Protein AF-A0A2P6PFJ2-F1 (afdb_monomer)

Nearest PDB structures (foldseek):
  8qw6-assembly1_E  TM=4.497E-01  e=1.211E+00  Homo sapiens
  8xk4-assembly1_A  TM=4.027E-01  e=6.312E+00  Kurthia massiliensis
  8xhv-assembly1_A  TM=3.878E-01  e=6.312E+00  Kurthia massiliensis
  8xjw-assembly1_A  TM=4.115E-01  e=7.167E+00  Kurthia massiliensis
  8xk3-assembly1_A  TM=3.914E-01  e=9.845E+00  Kurthia massiliensis

Secondary structure (DSSP, 8-state):
-----SSHHHHHHHHHHHHHHHHHHS----GGG-EE---TTS-HHHHHHHHHHHT-EE-S---EETTEES---S-HHHHHHHHHHHHHHHHHHHHTS---HHHHHHHHHHHHHHS--

Radius of gyration: 21.04 Å; Cα contacts (8 Å, |Δi|>4): 72; chains: 1; bounding box: 44×36×56 Å

Sequence (117 aa):
MLYARANLLACQEISNVLRVYGRASGQKVNFHKSSITFSKNVSTDQQNMLAAHLGVTVVESHEKYLGLPTYVGRNKTRTFQYIQERLDQKLQTWQGRLLIGAGKDILIRVVAQSLPT

Mean predicted aligned error: 9.72 Å

pLDDT: mean 84.02, std 11.24, range [45.16, 97.56]

Structure (mmCIF, N/CA/C/O backbone):
data_AF-A0A2P6PFJ2-F1
#
_entry.id   AF-A0A2P6PFJ2-F1
#
loop_
_atom_site.group_PDB
_atom_site.id
_atom_site.type_symbol
_atom_site.label_atom_id
_atom_site.label_alt_id
_atom_site.label_comp_id
_atom_site.label_asym_id
_atom_site.label_entity_id
_atom_site.label_seq_id
_atom_site.pdbx_PDB_ins_code
_atom_site.Cartn_x
_atom_site.Cartn_y
_atom_site.Cartn_z
_atom_site.occupancy
_atom_site.B_iso_or_equiv
_atom_site.auth_seq_id
_atom_site.auth_comp_id
_atom_site.auth_asym_id
_atom_site.auth_atom_id
_atom_site.pdbx_PDB_model_num
ATOM 1 N N . MET A 1 1 ? 6.440 -1.759 3.477 1.00 82.88 1 MET A N 1
ATOM 2 C CA . MET A 1 1 ? 5.920 -1.058 2.282 1.00 82.88 1 MET A CA 1
ATOM 3 C C . MET A 1 1 ? 7.080 -0.735 1.359 1.00 82.88 1 MET A C 1
ATOM 5 O O . MET A 1 1 ? 8.175 -0.526 1.864 1.00 82.88 1 MET A O 1
ATOM 9 N N . LEU A 1 2 ? 6.847 -0.712 0.046 1.00 89.81 2 LEU A N 1
ATOM 10 C CA . LEU A 1 2 ? 7.827 -0.281 -0.954 1.00 89.81 2 LEU A CA 1
ATOM 11 C C . LEU A 1 2 ? 7.363 1.046 -1.558 1.00 89.81 2 LEU A C 1
ATOM 13 O O . LEU A 1 2 ? 6.169 1.222 -1.790 1.00 89.81 2 LEU A O 1
ATOM 17 N N . TYR A 1 3 ? 8.301 1.954 -1.816 1.00 91.06 3 TYR A N 1
ATOM 18 C CA . TYR A 1 3 ? 8.033 3.252 -2.431 1.00 91.06 3 TYR A CA 1
ATOM 19 C C . TYR A 1 3 ? 8.920 3.417 -3.656 1.00 91.06 3 TYR A C 1
ATOM 21 O O . TYR A 1 3 ? 10.119 3.152 -3.597 1.00 91.06 3 TYR A O 1
ATOM 29 N N . ALA A 1 4 ? 8.333 3.865 -4.761 1.00 94.00 4 ALA A N 1
ATOM 30 C CA . ALA A 1 4 ? 9.062 4.141 -5.987 1.00 94.00 4 ALA A CA 1
ATOM 31 C C . ALA A 1 4 ? 8.342 5.207 -6.820 1.00 94.00 4 ALA A C 1
ATOM 33 O O . ALA A 1 4 ? 7.208 5.593 -6.527 1.00 94.00 4 ALA A O 1
ATOM 34 N N . ARG A 1 5 ? 9.008 5.698 -7.869 1.00 94.25 5 ARG A N 1
ATOM 35 C CA . ARG A 1 5 ? 8.380 6.601 -8.842 1.00 94.25 5 ARG A CA 1
ATOM 36 C C . ARG A 1 5 ? 7.277 5.860 -9.602 1.00 94.25 5 ARG A C 1
ATOM 38 O O . ARG A 1 5 ? 7.429 4.687 -9.921 1.00 94.25 5 ARG A O 1
ATOM 45 N N . ALA A 1 6 ? 6.194 6.560 -9.936 1.00 94.62 6 ALA A N 1
ATOM 46 C CA . ALA A 1 6 ? 5.070 6.001 -10.686 1.00 94.62 6 ALA A CA 1
ATOM 47 C C . ALA A 1 6 ? 5.399 5.873 -12.186 1.00 94.62 6 ALA A C 1
ATOM 49 O O . ALA A 1 6 ? 4.844 6.580 -13.023 1.00 94.62 6 ALA A O 1
ATOM 50 N N . ASN A 1 7 ? 6.343 5.002 -12.534 1.00 95.00 7 ASN A N 1
ATOM 51 C CA . ASN A 1 7 ? 6.696 4.695 -13.914 1.00 95.00 7 ASN A CA 1
ATOM 52 C C . ASN A 1 7 ? 6.943 3.193 -14.104 1.00 95.00 7 ASN A C 1
ATOM 54 O O . ASN A 1 7 ? 7.065 2.430 -13.143 1.00 95.00 7 ASN A O 1
ATOM 58 N N . LEU A 1 8 ? 6.991 2.773 -15.367 1.00 94.50 8 LEU A N 1
ATOM 59 C CA . LEU A 1 8 ? 7.106 1.362 -15.721 1.00 94.50 8 LEU A CA 1
ATOM 60 C C . LEU A 1 8 ? 8.437 0.755 -15.255 1.00 94.50 8 LEU A C 1
ATOM 62 O O . LEU A 1 8 ? 8.442 -0.335 -14.691 1.00 94.50 8 LEU A O 1
ATOM 66 N N . LEU A 1 9 ? 9.544 1.489 -15.418 1.00 96.19 9 LEU A N 1
ATOM 67 C CA . LEU A 1 9 ? 10.883 1.046 -15.010 1.00 96.19 9 LEU A CA 1
ATOM 68 C C . LEU A 1 9 ? 10.948 0.728 -13.510 1.00 96.19 9 LEU A C 1
ATOM 70 O O . LEU A 1 9 ? 11.475 -0.303 -13.108 1.00 96.19 9 LEU A O 1
ATOM 74 N N . ALA A 1 10 ? 10.357 1.579 -12.671 1.00 95.88 10 ALA A N 1
ATOM 75 C CA . ALA A 1 10 ? 10.291 1.341 -11.235 1.00 95.88 10 ALA A CA 1
ATOM 76 C C . ALA A 1 10 ? 9.463 0.095 -10.886 1.00 95.88 10 ALA A C 1
ATOM 78 O O . ALA A 1 10 ? 9.841 -0.662 -9.993 1.00 95.88 10 ALA A O 1
ATOM 79 N N . CYS A 1 11 ? 8.354 -0.147 -11.591 1.00 94.94 11 CYS A N 1
ATOM 80 C CA . CYS A 1 11 ? 7.534 -1.344 -11.383 1.00 94.94 11 CYS A CA 1
ATOM 81 C C . CYS A 1 11 ? 8.280 -2.630 -11.783 1.00 94.94 11 CYS A C 1
ATOM 83 O O . CYS A 1 11 ? 8.167 -3.654 -11.102 1.00 94.94 11 CYS A O 1
ATOM 85 N N . GLN A 1 12 ? 9.078 -2.568 -12.850 1.00 95.31 12 GLN A N 1
ATOM 86 C CA . GLN A 1 12 ? 9.947 -3.669 -13.266 1.00 95.31 12 GLN A CA 1
ATOM 87 C C . GLN A 1 12 ? 11.006 -3.972 -12.203 1.00 95.31 12 GLN A C 1
ATOM 89 O O . GLN A 1 12 ? 11.171 -5.135 -11.834 1.00 95.31 12 GLN A O 1
ATOM 94 N N . GLU A 1 13 ? 11.634 -2.946 -11.622 1.00 96.25 13 GLU A N 1
ATOM 95 C CA . GLU A 1 13 ? 12.617 -3.171 -10.557 1.00 96.25 13 GLU A CA 1
ATOM 96 C C . GLU A 1 13 ? 12.016 -3.697 -9.270 1.00 96.25 13 GLU A C 1
ATOM 98 O O . GLU A 1 13 ? 12.588 -4.603 -8.666 1.00 96.25 13 GLU A O 1
ATOM 103 N N . ILE A 1 14 ? 10.823 -3.243 -8.890 1.00 95.50 14 ILE A N 1
ATOM 104 C CA . ILE A 1 14 ? 10.094 -3.860 -7.779 1.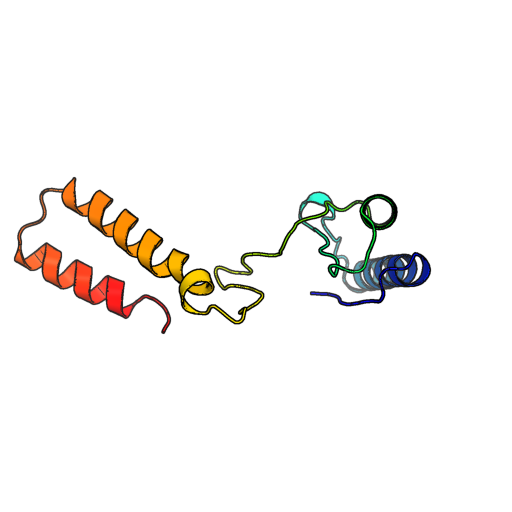00 95.50 14 ILE A CA 1
ATOM 105 C C . ILE A 1 14 ? 9.881 -5.354 -8.056 1.00 95.50 14 ILE A C 1
ATOM 107 O O . ILE A 1 14 ? 10.186 -6.191 -7.206 1.00 95.50 14 ILE A O 1
ATOM 111 N N . SER A 1 15 ? 9.422 -5.708 -9.257 1.00 94.06 15 SER A N 1
ATOM 112 C CA . SER A 1 15 ? 9.189 -7.105 -9.641 1.00 94.06 15 SER A CA 1
ATOM 113 C C . SER A 1 15 ? 10.478 -7.934 -9.615 1.00 94.06 15 SER A C 1
ATOM 115 O O . SER A 1 15 ? 10.486 -9.064 -9.119 1.00 94.06 15 SER A O 1
ATOM 117 N N . ASN A 1 16 ? 11.589 -7.365 -10.089 1.00 95.38 16 ASN A N 1
ATOM 118 C CA . ASN A 1 16 ? 12.901 -8.002 -10.055 1.00 95.38 16 ASN A CA 1
ATOM 119 C C . ASN A 1 16 ? 13.392 -8.235 -8.626 1.00 95.38 16 ASN A C 1
ATOM 121 O O . ASN A 1 16 ? 13.799 -9.354 -8.308 1.00 95.38 16 ASN A O 1
ATOM 125 N N . VAL A 1 17 ? 13.302 -7.231 -7.753 1.00 95.50 17 VAL A N 1
ATOM 126 C CA . VAL A 1 17 ? 13.699 -7.348 -6.343 1.00 95.50 17 VAL A CA 1
ATOM 127 C C . VAL A 1 17 ? 12.879 -8.424 -5.638 1.00 95.50 17 VAL A C 1
ATOM 129 O O . VAL A 1 17 ? 13.452 -9.291 -4.979 1.00 95.50 17 VAL A O 1
ATOM 132 N N . LEU A 1 18 ? 11.555 -8.436 -5.821 1.00 94.88 18 LEU A N 1
ATOM 133 C CA . LEU A 1 18 ? 10.685 -9.451 -5.219 1.00 94.88 18 LEU A CA 1
ATOM 134 C C . LEU A 1 18 ? 11.001 -10.860 -5.734 1.00 94.88 18 LEU A C 1
ATOM 136 O O . LEU A 1 18 ? 10.986 -11.820 -4.962 1.00 94.88 18 LEU A O 1
ATOM 140 N N . ARG A 1 19 ? 11.340 -10.997 -7.020 1.00 94.50 19 ARG A N 1
ATOM 141 C CA . ARG A 1 19 ? 11.763 -12.273 -7.610 1.00 94.50 19 ARG A CA 1
ATOM 142 C C . ARG A 1 19 ? 13.101 -12.751 -7.044 1.00 94.50 19 ARG A C 1
ATOM 144 O O . ARG A 1 19 ? 13.229 -13.932 -6.728 1.00 94.50 19 ARG A O 1
ATOM 151 N N . VAL A 1 20 ? 14.093 -11.868 -6.935 1.00 97.06 20 VAL A N 1
ATOM 152 C CA . VAL A 1 20 ? 15.412 -12.195 -6.364 1.00 97.06 20 VAL A CA 1
ATOM 153 C C . VAL A 1 20 ? 15.265 -12.591 -4.898 1.00 97.06 20 VAL A C 1
ATOM 155 O O . VAL A 1 20 ? 15.748 -13.651 -4.505 1.00 97.06 20 VAL A O 1
ATOM 158 N N . TYR A 1 21 ? 14.521 -11.802 -4.121 1.00 95.69 21 TYR A N 1
ATOM 159 C CA . TYR A 1 21 ? 14.200 -12.115 -2.733 1.00 95.69 21 TYR A CA 1
ATOM 160 C C . TYR A 1 21 ? 13.515 -13.476 -2.601 1.00 95.69 21 TYR A C 1
ATOM 162 O O . TYR A 1 21 ? 13.920 -14.287 -1.772 1.00 95.69 21 TYR A O 1
ATOM 170 N N . GLY A 1 22 ? 12.513 -13.761 -3.436 1.00 96.44 22 GLY A N 1
ATOM 171 C CA . GLY A 1 22 ? 11.797 -15.032 -3.386 1.00 96.44 22 GLY A CA 1
ATOM 172 C C . GLY A 1 22 ? 12.684 -16.237 -3.700 1.00 96.44 22 GLY A C 1
ATOM 173 O O . GLY A 1 22 ? 12.570 -17.270 -3.049 1.00 96.44 22 GLY A O 1
ATOM 174 N N . ARG A 1 23 ? 13.637 -16.094 -4.632 1.00 96.69 23 ARG A N 1
ATOM 175 C CA . ARG A 1 23 ? 14.638 -17.138 -4.913 1.00 96.69 23 ARG A CA 1
ATOM 176 C C . ARG A 1 23 ? 15.598 -17.359 -3.745 1.00 96.69 23 ARG A C 1
ATOM 178 O O . ARG A 1 23 ? 15.910 -18.502 -3.447 1.00 96.69 23 ARG A O 1
ATOM 185 N N . ALA A 1 24 ? 16.054 -16.286 -3.100 1.00 97.44 24 ALA A N 1
ATOM 186 C CA . ALA A 1 24 ? 17.000 -16.374 -1.988 1.00 97.44 24 ALA A CA 1
ATOM 187 C C . ALA A 1 24 ? 16.350 -16.892 -0.692 1.00 97.44 24 ALA A C 1
ATOM 189 O O . ALA A 1 24 ? 16.972 -17.636 0.055 1.00 97.44 24 ALA A O 1
ATOM 190 N N . SER A 1 25 ? 15.102 -16.500 -0.426 1.00 97.56 25 SER A N 1
ATOM 191 C CA . SER A 1 25 ? 14.378 -16.832 0.811 1.00 97.56 25 SER A CA 1
ATOM 192 C C . SER A 1 25 ? 13.490 -18.076 0.709 1.00 97.56 25 SER A C 1
ATOM 194 O O . SER A 1 25 ? 13.027 -18.573 1.732 1.00 97.56 25 SER A O 1
ATOM 196 N N . GLY A 1 26 ? 13.182 -18.545 -0.506 1.00 96.50 26 GLY A N 1
ATOM 197 C CA . GLY A 1 26 ? 12.159 -19.567 -0.753 1.00 96.50 26 GLY A CA 1
ATOM 198 C C . GLY A 1 26 ? 10.717 -19.064 -0.590 1.00 96.50 26 GLY A C 1
ATOM 199 O O . GLY A 1 26 ? 9.776 -19.853 -0.668 1.00 96.50 26 GLY A O 1
ATOM 200 N N . GLN A 1 27 ? 10.514 -17.764 -0.358 1.00 95.12 27 GLN A N 1
ATOM 201 C CA . GLN A 1 27 ? 9.192 -17.176 -0.151 1.00 95.12 27 GLN A CA 1
ATOM 202 C C . GLN A 1 27 ? 8.566 -16.684 -1.461 1.00 95.12 27 GLN A C 1
ATOM 204 O O . GLN A 1 27 ? 9.254 -16.319 -2.415 1.00 95.12 27 GLN A O 1
ATOM 209 N N . LYS A 1 28 ? 7.230 -16.615 -1.504 1.00 93.38 28 LYS A N 1
ATOM 210 C CA . LYS A 1 28 ? 6.483 -16.066 -2.643 1.00 93.38 28 LYS A CA 1
ATOM 211 C C . LYS A 1 28 ? 5.538 -14.965 -2.183 1.00 93.38 28 LYS A C 1
ATOM 213 O O . LYS A 1 28 ? 4.746 -15.154 -1.263 1.00 93.38 28 LYS A O 1
ATOM 218 N N . VAL A 1 29 ? 5.600 -13.825 -2.863 1.00 92.56 29 VAL A N 1
ATOM 219 C CA . VAL A 1 29 ? 4.681 -12.710 -2.628 1.00 92.56 29 VAL A CA 1
ATOM 220 C C . VAL A 1 29 ? 3.285 -13.090 -3.107 1.00 92.56 29 VAL A C 1
ATOM 222 O O . VAL A 1 29 ? 3.104 -13.592 -4.217 1.00 92.56 29 VAL A O 1
ATOM 225 N N . ASN A 1 30 ? 2.287 -12.827 -2.267 1.00 92.81 30 ASN A N 1
ATOM 226 C CA . ASN A 1 30 ? 0.890 -12.950 -2.647 1.00 92.81 30 ASN A CA 1
ATOM 227 C C . ASN A 1 30 ? 0.399 -11.618 -3.229 1.00 92.81 30 ASN A C 1
ATOM 229 O O . ASN A 1 30 ? 0.001 -10.713 -2.492 1.00 92.81 30 ASN A O 1
ATOM 233 N N . PHE A 1 31 ? 0.427 -11.510 -4.555 1.00 90.69 31 PHE A N 1
ATOM 234 C CA . PHE A 1 31 ? 0.003 -10.305 -5.269 1.00 90.69 31 PHE A CA 1
ATOM 235 C C . PHE A 1 31 ? -1.493 -10.002 -5.101 1.00 90.69 31 PHE A C 1
ATOM 237 O O . PHE A 1 31 ? -1.859 -8.841 -5.004 1.00 90.69 31 PHE A O 1
ATOM 244 N N . HIS A 1 32 ? -2.344 -11.017 -4.915 1.00 89.75 32 HIS A N 1
ATOM 245 C CA . HIS A 1 32 ? -3.773 -10.819 -4.637 1.00 89.75 32 HIS A CA 1
ATOM 246 C C . HIS A 1 32 ? -4.032 -10.167 -3.266 1.00 89.75 32 HIS A C 1
ATOM 248 O O . HIS A 1 32 ? -5.037 -9.491 -3.068 1.00 89.75 32 HIS A O 1
ATOM 254 N N . LYS A 1 33 ? -3.143 -10.374 -2.287 1.00 90.00 33 LYS A N 1
ATOM 255 C CA . LYS A 1 33 ? -3.193 -9.679 -0.986 1.00 90.00 33 LYS A CA 1
ATOM 256 C C . LYS A 1 33 ? -2.397 -8.372 -0.977 1.00 90.00 33 LYS A C 1
ATOM 258 O O . LYS A 1 33 ? -2.333 -7.708 0.054 1.00 90.00 33 LY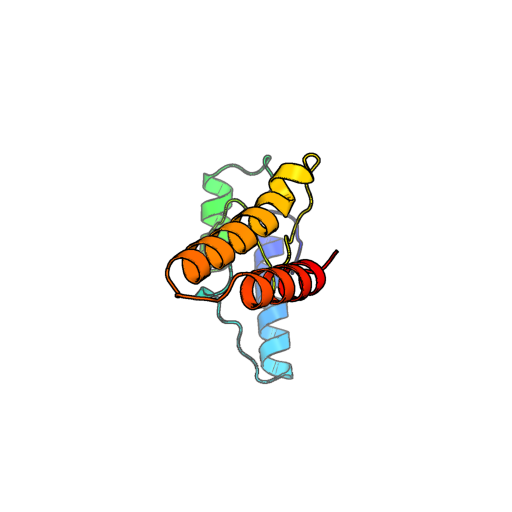S A O 1
ATOM 263 N N . SER A 1 34 ? -1.764 -8.035 -2.095 1.00 91.62 34 SER A N 1
ATOM 264 C CA . SER A 1 34 ? -0.968 -6.827 -2.253 1.00 91.62 34 SER A CA 1
ATOM 265 C C . SER A 1 34 ? -1.781 -5.782 -3.007 1.00 91.62 34 SER A C 1
ATOM 267 O O . SER A 1 34 ? -2.589 -6.102 -3.874 1.00 91.62 34 SER A O 1
ATOM 269 N N . SER A 1 35 ? -1.557 -4.519 -2.682 1.00 92.38 35 SER A N 1
ATOM 270 C CA . SER A 1 35 ? -2.227 -3.395 -3.326 1.00 92.38 35 SER A CA 1
ATOM 271 C C . SER A 1 35 ? -1.266 -2.228 -3.478 1.00 92.38 35 SER A C 1
ATOM 273 O O . SER A 1 35 ? -0.270 -2.128 -2.753 1.00 92.38 35 SER A O 1
ATOM 275 N N . ILE A 1 36 ? -1.571 -1.345 -4.421 1.00 92.88 36 ILE A N 1
ATOM 276 C CA . ILE A 1 36 ? -0.792 -0.149 -4.722 1.00 92.88 36 ILE A CA 1
ATOM 277 C C . ILE A 1 36 ? -1.642 1.102 -4.512 1.00 92.88 36 ILE A C 1
ATOM 279 O O . ILE A 1 36 ? -2.841 1.104 -4.776 1.00 92.88 36 ILE A O 1
ATOM 283 N N . THR A 1 37 ? -0.995 2.168 -4.054 1.00 92.19 37 THR A N 1
ATOM 284 C CA . THR A 1 37 ? -1.590 3.498 -3.908 1.00 92.19 37 THR A CA 1
ATOM 285 C C . THR A 1 37 ? -0.713 4.486 -4.665 1.00 92.19 37 THR A C 1
ATOM 287 O O . THR A 1 37 ? 0.515 4.371 -4.635 1.00 92.19 37 THR A O 1
ATOM 290 N N . PHE A 1 38 ? -1.325 5.467 -5.324 1.00 92.38 38 PHE A N 1
ATOM 291 C CA . PHE A 1 38 ? -0.616 6.490 -6.090 1.00 92.38 38 PHE A CA 1
ATOM 292 C C . PHE A 1 38 ? -0.780 7.877 -5.472 1.00 92.38 38 PHE A C 1
ATOM 294 O O . PHE A 1 38 ? -1.715 8.150 -4.720 1.00 92.38 38 PHE A O 1
ATOM 301 N N . SER A 1 39 ? 0.146 8.780 -5.796 1.00 89.75 39 SER A N 1
ATOM 302 C CA . SER A 1 39 ? -0.029 10.194 -5.479 1.00 89.75 39 SER A CA 1
ATOM 303 C C . SER A 1 39 ? -1.086 10.817 -6.396 1.00 89.75 39 SER A C 1
ATOM 305 O O . SER A 1 39 ? -1.351 10.331 -7.495 1.00 89.75 39 SER A O 1
ATOM 307 N N . LYS A 1 40 ? -1.648 11.951 -5.968 1.00 87.25 40 LYS A N 1
ATOM 308 C CA . LYS A 1 40 ? -2.700 12.677 -6.704 1.00 87.25 40 LYS A CA 1
ATOM 309 C C . LYS A 1 40 ? -2.295 13.131 -8.114 1.00 87.25 40 LYS A C 1
ATOM 311 O O . LYS A 1 40 ? -3.159 13.499 -8.896 1.00 87.25 40 LYS A O 1
ATOM 316 N N . ASN A 1 41 ? -1.000 13.118 -8.426 1.00 91.38 41 ASN A N 1
ATOM 317 C CA . ASN A 1 41 ? -0.456 13.626 -9.685 1.00 91.38 41 ASN A CA 1
ATOM 318 C C . ASN A 1 41 ? -0.361 12.553 -10.784 1.00 91.38 41 ASN A C 1
ATOM 320 O O . ASN A 1 41 ? 0.182 12.832 -11.849 1.00 91.38 41 ASN A O 1
ATOM 324 N N . VAL A 1 42 ? -0.827 11.328 -10.532 1.00 93.25 42 VAL A N 1
ATOM 325 C CA . VAL A 1 42 ? -0.804 10.230 -11.509 1.00 93.25 42 VAL A CA 1
ATOM 326 C C . VAL A 1 42 ? -2.200 10.068 -12.105 1.00 93.25 42 VAL A C 1
ATOM 328 O O . VAL A 1 42 ? -3.160 9.897 -11.354 1.00 93.25 42 VAL A O 1
ATOM 331 N N . SER A 1 43 ? -2.328 10.104 -13.435 1.00 94.81 43 SER A N 1
ATOM 332 C CA . SER A 1 43 ? -3.624 9.922 -14.107 1.00 94.81 43 SER A CA 1
ATOM 333 C C . SER A 1 43 ? -4.177 8.513 -13.888 1.00 94.81 43 SER A C 1
ATOM 335 O O . SER A 1 43 ? -3.414 7.553 -13.793 1.00 94.81 43 SER A O 1
ATOM 337 N N . THR A 1 44 ? -5.502 8.368 -13.837 1.00 93.88 44 THR A N 1
ATOM 338 C CA . THR A 1 44 ? -6.164 7.074 -13.599 1.00 93.88 44 THR A CA 1
ATOM 339 C C . THR A 1 44 ? -5.746 6.006 -14.614 1.00 93.88 44 THR A C 1
ATOM 341 O O . THR A 1 44 ? -5.491 4.866 -14.232 1.00 93.88 44 THR A O 1
ATOM 344 N N . ASP A 1 45 ? -5.570 6.378 -15.883 1.00 94.75 45 ASP A N 1
ATOM 345 C CA . ASP A 1 45 ? -5.098 5.457 -16.924 1.00 94.75 45 ASP A CA 1
ATOM 346 C C . ASP A 1 45 ? -3.687 4.939 -16.630 1.00 94.75 45 ASP A C 1
ATOM 348 O O . ASP A 1 45 ? -3.417 3.739 -16.722 1.00 94.75 45 ASP A O 1
ATOM 352 N N . GLN A 1 46 ? -2.790 5.830 -16.197 1.00 94.88 46 GLN A N 1
ATOM 353 C CA . GLN A 1 46 ? -1.434 5.457 -15.814 1.00 94.88 46 GLN A CA 1
ATOM 354 C C . GLN A 1 46 ? -1.428 4.587 -14.553 1.00 94.88 46 GLN A C 1
ATOM 356 O O . GLN A 1 46 ? -0.661 3.629 -14.483 1.00 94.88 46 GLN A O 1
ATOM 361 N N . GLN A 1 47 ? -2.294 4.872 -13.578 1.00 95.19 47 GLN A N 1
ATOM 362 C CA . GLN A 1 47 ? -2.442 4.041 -12.380 1.00 95.19 47 GLN A CA 1
ATOM 363 C C . GLN A 1 47 ? -2.873 2.618 -12.743 1.00 95.19 47 GLN A C 1
ATOM 365 O O . GLN A 1 47 ? -2.224 1.659 -12.326 1.00 95.19 47 GLN A O 1
ATOM 370 N N . ASN A 1 48 ? -3.916 2.484 -13.566 1.00 95.06 48 ASN A N 1
ATOM 371 C CA . ASN A 1 48 ? -4.442 1.193 -14.006 1.00 95.06 48 ASN A CA 1
ATOM 372 C C . ASN A 1 48 ? -3.401 0.401 -14.799 1.00 95.06 48 ASN A C 1
ATOM 374 O O . ASN A 1 48 ? -3.211 -0.787 -14.549 1.00 95.06 48 ASN A O 1
ATOM 378 N N . MET A 1 49 ? -2.673 1.063 -15.702 1.00 96.06 49 MET A N 1
ATOM 379 C CA . MET A 1 49 ? -1.588 0.445 -16.464 1.00 96.06 49 MET A CA 1
ATOM 380 C C . MET A 1 49 ? -0.480 -0.097 -15.547 1.00 96.06 49 MET A C 1
ATOM 382 O O . MET A 1 49 ? -0.055 -1.243 -15.696 1.00 96.06 49 MET A O 1
ATOM 386 N N . LEU A 1 50 ? -0.004 0.708 -14.591 1.00 96.00 50 LEU A N 1
ATOM 387 C C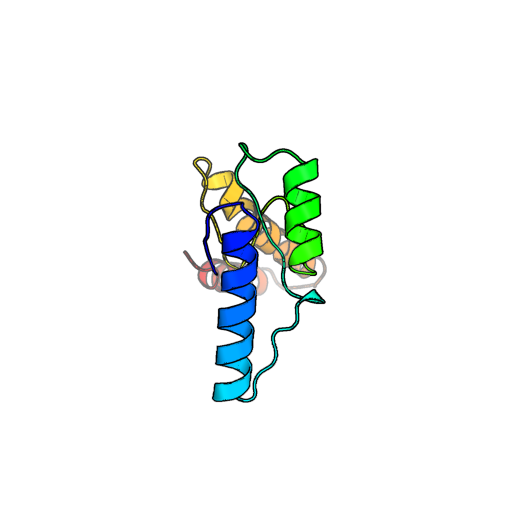A . LEU A 1 50 ? 1.070 0.302 -13.677 1.00 96.00 50 LEU A CA 1
ATOM 388 C C . LEU A 1 50 ? 0.615 -0.796 -12.704 1.00 96.00 50 LEU A C 1
ATOM 390 O O . LEU A 1 50 ? 1.373 -1.721 -12.416 1.00 96.00 50 LEU A O 1
ATOM 394 N N . ALA A 1 51 ? -0.627 -0.726 -12.226 1.00 94.88 51 ALA A N 1
ATOM 395 C CA . ALA A 1 51 ? -1.212 -1.737 -11.352 1.00 94.88 51 ALA A CA 1
ATOM 396 C C . ALA A 1 51 ? -1.404 -3.079 -12.073 1.00 94.88 51 ALA A C 1
ATOM 398 O O . ALA A 1 51 ? -1.029 -4.120 -11.533 1.00 94.88 51 ALA A O 1
ATOM 399 N N . ALA A 1 52 ? -1.891 -3.048 -13.319 1.00 94.00 52 ALA A N 1
ATOM 400 C CA . ALA A 1 52 ? -1.994 -4.228 -14.172 1.00 94.00 52 ALA A CA 1
ATOM 401 C C . ALA A 1 52 ? -0.617 -4.856 -14.433 1.00 94.00 52 ALA A C 1
ATOM 403 O O . ALA A 1 52 ? -0.483 -6.076 -14.375 1.00 94.00 52 ALA A O 1
ATOM 404 N N . HIS A 1 53 ? 0.419 -4.035 -14.641 1.00 92.94 53 HIS A N 1
ATOM 405 C CA . HIS A 1 53 ? 1.786 -4.522 -14.824 1.00 92.94 53 HIS A CA 1
ATOM 406 C C . HIS A 1 53 ? 2.324 -5.270 -13.593 1.00 92.94 53 HIS A C 1
ATOM 408 O O . HIS A 1 53 ? 2.998 -6.287 -13.734 1.00 92.94 53 HIS A O 1
ATOM 414 N N . LEU A 1 54 ? 2.013 -4.788 -12.387 1.00 92.19 54 LEU A N 1
ATOM 415 C CA . LEU A 1 54 ? 2.396 -5.436 -11.128 1.00 92.19 54 LEU A CA 1
ATOM 416 C C . LEU A 1 54 ? 1.456 -6.583 -10.713 1.00 92.19 54 LEU A C 1
ATOM 418 O O . LEU A 1 54 ? 1.792 -7.338 -9.802 1.00 92.19 54 LEU A O 1
ATOM 422 N N . GLY A 1 55 ? 0.286 -6.712 -11.346 1.00 92.88 55 GLY A N 1
ATOM 423 C CA . GLY A 1 55 ? -0.734 -7.700 -10.987 1.00 92.88 55 GLY A CA 1
ATOM 424 C C . GLY A 1 55 ? -1.386 -7.441 -9.623 1.00 92.88 55 GLY A C 1
ATOM 425 O O . GLY A 1 55 ? -1.707 -8.392 -8.911 1.00 92.88 55 GLY A O 1
ATOM 426 N N . VAL A 1 56 ? -1.544 -6.171 -9.237 1.00 94.06 56 VAL A N 1
ATOM 427 C CA . VAL A 1 56 ? -2.100 -5.749 -7.937 1.00 94.06 56 VAL A CA 1
ATOM 428 C C . VAL A 1 56 ? -3.288 -4.808 -8.120 1.00 94.06 56 VAL A C 1
ATOM 430 O O . VAL A 1 56 ? -3.456 -4.198 -9.174 1.00 94.06 56 VAL A O 1
ATOM 433 N N . THR A 1 57 ? -4.110 -4.658 -7.083 1.00 93.00 57 THR A N 1
ATOM 434 C CA . THR A 1 57 ? -5.249 -3.733 -7.100 1.00 93.00 57 THR A CA 1
ATOM 435 C C . THR A 1 57 ? -4.838 -2.324 -6.682 1.00 93.00 57 THR A C 1
ATOM 437 O O . THR A 1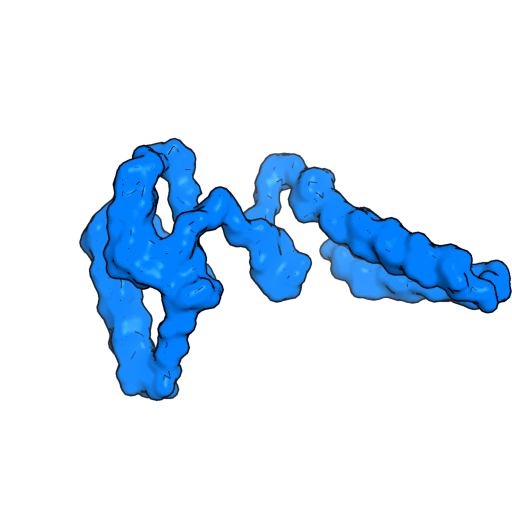 57 ? -3.991 -2.142 -5.801 1.00 93.00 57 THR A O 1
ATOM 440 N N . VAL A 1 58 ? -5.451 -1.316 -7.306 1.00 93.00 58 VAL A N 1
ATOM 441 C CA . VAL A 1 58 ? -5.327 0.079 -6.871 1.00 93.00 58 VAL A CA 1
ATOM 442 C C . VAL A 1 58 ? -6.271 0.310 -5.700 1.00 93.00 58 VAL A C 1
ATOM 444 O O . VAL A 1 58 ? -7.451 -0.028 -5.776 1.00 93.00 58 VAL A O 1
ATOM 447 N N . VAL A 1 59 ? -5.756 0.891 -4.622 1.00 90.31 59 VAL A N 1
ATOM 448 C CA . VAL A 1 59 ? -6.553 1.341 -3.479 1.00 90.31 59 VAL A CA 1
ATOM 449 C C . VAL A 1 59 ? -6.345 2.836 -3.270 1.00 90.31 59 VAL A C 1
ATOM 451 O O . VAL A 1 59 ? -5.276 3.370 -3.560 1.00 90.31 59 VAL A O 1
ATOM 454 N N . GLU A 1 60 ? -7.375 3.524 -2.776 1.00 82.44 60 GLU A N 1
ATOM 455 C CA . GLU A 1 60 ? -7.308 4.969 -2.517 1.00 82.44 60 GLU A CA 1
ATOM 456 C C . GLU A 1 60 ? -6.297 5.289 -1.409 1.00 82.44 60 GLU A C 1
ATOM 458 O O . GLU A 1 60 ? -5.548 6.264 -1.479 1.00 82.44 60 GLU A O 1
ATOM 463 N N . SER A 1 61 ? -6.250 4.437 -0.386 1.00 76.50 61 SER A N 1
ATOM 464 C CA . SER A 1 61 ? -5.216 4.473 0.635 1.00 76.50 61 SER A CA 1
ATOM 465 C C . SER A 1 61 ? -5.082 3.123 1.329 1.00 76.50 61 SER A C 1
ATOM 467 O O . SER A 1 61 ? -6.039 2.356 1.449 1.00 76.50 61 SER A O 1
ATOM 469 N N . HIS A 1 62 ? -3.886 2.832 1.836 1.00 74.81 62 HIS A N 1
ATOM 470 C CA . HIS A 1 62 ? -3.689 1.729 2.770 1.00 74.81 62 HIS A CA 1
ATOM 471 C C . HIS A 1 62 ? -4.213 2.153 4.141 1.00 74.81 62 HIS A C 1
ATOM 473 O O . HIS A 1 62 ? -3.439 2.548 4.998 1.00 74.81 62 HIS A O 1
ATOM 479 N N . GLU A 1 63 ? -5.521 2.123 4.373 1.00 66.75 63 GLU A N 1
ATOM 480 C CA . GLU A 1 63 ? -6.086 2.738 5.583 1.00 66.75 63 GLU A CA 1
ATOM 481 C C . GLU A 1 63 ? -5.466 2.216 6.885 1.00 66.75 63 GLU A C 1
ATOM 483 O O . GLU A 1 63 ? -5.212 3.009 7.789 1.00 66.75 63 GLU A O 1
ATOM 488 N N . LYS A 1 64 ? -5.179 0.906 6.989 1.00 73.12 64 LYS A N 1
ATOM 489 C CA . LYS A 1 64 ? -4.594 0.293 8.192 1.00 73.12 64 LYS A CA 1
ATOM 490 C C . LYS A 1 64 ? -3.591 -0.812 7.869 1.00 73.12 64 LYS A C 1
ATOM 492 O O . LYS A 1 64 ? -3.831 -1.654 7.010 1.00 73.12 64 LYS A O 1
ATOM 497 N N . TYR A 1 65 ? -2.507 -0.865 8.634 1.00 77.88 65 TYR A N 1
ATOM 498 C CA . TYR A 1 65 ? -1.566 -1.979 8.675 1.00 77.88 65 TYR A CA 1
ATOM 499 C C . TYR A 1 65 ? -1.439 -2.466 10.115 1.00 77.88 65 TYR A C 1
ATOM 501 O O . TYR A 1 65 ? -1.177 -1.677 11.020 1.00 77.88 65 TYR A O 1
ATOM 509 N N . LEU A 1 66 ? -1.689 -3.761 10.335 1.00 79.50 66 LEU A N 1
ATOM 510 C CA . LEU A 1 66 ? -1.708 -4.383 11.670 1.00 79.50 66 LEU A CA 1
ATOM 511 C C . LEU A 1 66 ? -2.608 -3.643 12.682 1.00 79.50 66 LEU A C 1
ATOM 513 O O . LEU A 1 66 ? -2.324 -3.587 13.873 1.00 79.50 66 LEU A O 1
ATOM 517 N N . GLY A 1 67 ? -3.713 -3.069 12.200 1.00 74.69 67 GLY A N 1
ATOM 518 C CA . GLY A 1 67 ? -4.679 -2.341 13.026 1.00 74.69 67 GLY A CA 1
ATOM 519 C C . GLY A 1 67 ? -4.354 -0.867 13.269 1.00 74.69 67 GLY A C 1
ATOM 520 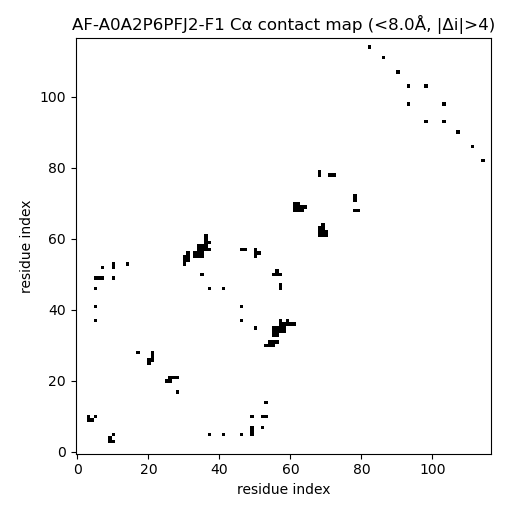O O . GLY A 1 67 ? -5.198 -0.182 13.839 1.00 74.69 67 GLY A O 1
ATOM 521 N N . LEU A 1 68 ? -3.208 -0.372 12.796 1.00 75.88 68 LEU A N 1
ATOM 522 C CA . LEU A 1 68 ? -2.791 1.024 12.925 1.00 75.88 68 LEU A CA 1
ATOM 523 C C . LEU A 1 68 ? -2.912 1.764 11.591 1.00 75.88 68 LEU A C 1
ATOM 525 O O . LEU A 1 68 ? -2.659 1.160 10.547 1.00 75.88 68 LEU A O 1
ATOM 529 N N . PRO A 1 69 ? -3.274 3.056 11.593 1.00 78.44 69 PRO A N 1
ATOM 530 C CA . PRO A 1 69 ? -3.321 3.841 10.369 1.00 78.44 69 PRO A CA 1
ATOM 531 C C . PRO A 1 69 ? -1.930 3.931 9.732 1.00 78.44 69 PRO A C 1
ATOM 533 O O . PRO A 1 69 ? -0.956 4.248 10.412 1.00 78.44 69 PRO A O 1
ATOM 536 N N . THR A 1 70 ? -1.819 3.652 8.430 1.00 75.56 70 THR A N 1
ATOM 537 C CA . THR A 1 70 ? -0.507 3.697 7.744 1.00 75.56 70 THR A CA 1
ATOM 538 C C . THR A 1 70 ? -0.053 5.115 7.421 1.00 75.56 70 THR A C 1
ATOM 540 O O . THR A 1 70 ? 1.134 5.360 7.211 1.00 75.56 70 THR A O 1
ATOM 543 N N . TYR A 1 71 ? -1.000 6.051 7.397 1.00 72.94 71 TYR A N 1
ATOM 544 C CA . TYR A 1 71 ? -0.770 7.463 7.169 1.00 72.94 71 TYR A CA 1
ATOM 545 C C . TYR A 1 71 ? -1.608 8.276 8.151 1.00 72.94 71 TYR A C 1
ATOM 547 O O . TYR A 1 71 ? -2.822 8.094 8.250 1.00 72.94 71 TYR A O 1
ATOM 555 N N . VAL A 1 72 ? -0.959 9.198 8.863 1.00 74.06 72 VAL A N 1
ATOM 556 C CA . VAL A 1 72 ? -1.633 10.167 9.729 1.00 74.06 72 VAL A CA 1
ATOM 557 C C . VAL A 1 72 ? -1.705 11.488 8.978 1.00 74.06 72 VAL A C 1
ATOM 559 O O . VAL A 1 72 ? -0.705 12.188 8.817 1.00 74.06 72 VAL A O 1
ATOM 562 N N . GLY A 1 73 ? -2.895 11.810 8.473 1.00 73.31 73 GLY A N 1
ATOM 563 C CA . GLY A 1 73 ? -3.138 13.068 7.774 1.00 73.31 73 GLY A CA 1
ATOM 564 C C . GLY A 1 73 ? -3.176 14.271 8.718 1.00 73.31 73 GLY A C 1
ATOM 565 O O . GLY A 1 73 ? -3.072 14.149 9.938 1.00 73.31 73 GLY A O 1
ATOM 566 N N . ARG A 1 74 ? -3.404 15.467 8.156 1.00 75.12 74 ARG A N 1
ATOM 567 C CA . ARG A 1 74 ? -3.562 16.706 8.948 1.00 75.12 74 ARG A CA 1
ATOM 568 C C . ARG A 1 74 ? -4.698 16.612 9.971 1.00 75.12 74 ARG A C 1
ATOM 570 O O . ARG A 1 74 ? -4.602 17.189 11.049 1.00 75.12 74 ARG A O 1
ATOM 577 N N . ASN A 1 75 ? -5.760 15.875 9.644 1.00 80.12 75 ASN A N 1
ATOM 578 C CA . ASN A 1 75 ? -6.879 15.647 10.548 1.00 80.12 75 ASN A CA 1
ATOM 579 C C . ASN A 1 75 ? -6.662 14.358 11.360 1.00 80.12 75 ASN A C 1
ATOM 581 O O . ASN A 1 75 ? -7.075 13.264 10.962 1.00 80.12 75 ASN A O 1
ATOM 585 N N . LYS A 1 76 ? -6.002 14.506 12.514 1.00 78.88 76 LYS A N 1
ATOM 586 C CA . LYS A 1 76 ? -5.760 13.409 13.462 1.00 78.88 76 LYS A CA 1
ATOM 587 C C . LYS A 1 76 ? -7.069 12.825 13.996 1.00 78.88 76 LYS A C 1
ATOM 589 O O . LYS A 1 76 ? -7.183 11.609 14.088 1.00 78.88 76 LYS A O 1
ATOM 594 N N . THR A 1 77 ? -8.074 13.662 14.251 1.00 81.06 77 THR A N 1
ATOM 595 C CA . THR A 1 77 ? -9.384 13.228 14.759 1.00 81.06 77 THR A CA 1
ATOM 596 C C . THR A 1 77 ? -10.040 12.222 13.820 1.00 81.06 77 THR A C 1
ATOM 598 O O . THR A 1 77 ? -10.405 11.135 14.250 1.00 81.06 77 THR A O 1
ATOM 601 N N . ARG A 1 78 ? -10.088 12.522 12.514 1.00 78.50 78 ARG A N 1
ATOM 602 C CA . ARG A 1 78 ? -10.616 11.587 11.506 1.00 78.50 78 ARG A CA 1
ATOM 603 C C . ARG A 1 78 ? -9.780 10.309 11.409 1.00 78.50 78 ARG A C 1
ATOM 605 O O . ARG A 1 78 ? -10.327 9.226 11.256 1.00 78.50 78 ARG A O 1
ATOM 612 N N . THR A 1 79 ? -8.457 10.425 11.525 1.00 77.19 79 THR A N 1
ATOM 613 C CA . THR A 1 79 ? -7.538 9.274 11.445 1.00 77.19 79 THR A CA 1
ATOM 614 C C . THR A 1 79 ? -7.780 8.270 12.582 1.00 77.19 79 THR A C 1
ATOM 616 O O . THR A 1 79 ? -7.716 7.062 12.361 1.00 77.19 79 THR A O 1
ATOM 619 N N . PHE A 1 80 ? -8.086 8.755 13.790 1.00 80.94 80 PHE A N 1
ATOM 620 C CA . PHE A 1 80 ? -8.291 7.926 14.985 1.00 80.94 80 PHE A CA 1
ATOM 621 C C . PHE A 1 80 ? -9.761 7.669 15.336 1.00 80.94 80 PHE A C 1
ATOM 623 O O . PHE A 1 80 ? -10.037 6.964 16.304 1.00 80.94 80 PHE A O 1
ATOM 630 N N . GLN A 1 81 ? -10.708 8.159 14.533 1.00 82.88 81 GLN A N 1
ATOM 631 C CA . GLN A 1 81 ? -12.147 7.965 14.742 1.00 82.88 81 GLN A CA 1
ATOM 632 C C . GLN A 1 81 ? -12.528 6.483 14.902 1.00 82.88 81 GLN A C 1
ATOM 634 O O . GLN A 1 81 ? -13.365 6.138 15.733 1.00 82.88 81 GLN A O 1
ATOM 639 N N . TYR A 1 82 ? -11.825 5.584 14.206 1.00 81.38 82 TYR A N 1
ATOM 640 C CA . TYR A 1 82 ? -12.048 4.141 14.321 1.00 81.38 82 TYR A CA 1
ATOM 641 C C . TYR A 1 82 ? -11.854 3.585 15.746 1.00 81.38 82 TYR A C 1
ATOM 643 O O . TYR A 1 82 ? -12.360 2.505 16.052 1.00 81.38 82 TYR A O 1
ATOM 651 N N . ILE A 1 83 ? -11.076 4.262 16.602 1.00 82.50 83 ILE A N 1
ATOM 652 C CA . ILE A 1 83 ? -10.881 3.861 18.002 1.00 82.50 83 ILE A CA 1
ATOM 653 C C . ILE A 1 83 ? -12.176 4.094 18.783 1.00 82.50 83 ILE A C 1
ATOM 655 O O . ILE A 1 83 ? -12.613 3.198 19.505 1.00 82.50 83 ILE A O 1
ATOM 659 N N . GLN A 1 84 ? -12.806 5.258 18.590 1.00 82.38 84 GLN A N 1
ATOM 660 C CA . GLN A 1 84 ? -14.094 5.596 19.202 1.00 82.38 84 GLN A CA 1
ATOM 661 C C . GLN A 1 84 ? -15.187 4.642 18.713 1.00 82.38 84 GLN A C 1
ATOM 663 O O . GLN A 1 84 ? -15.838 4.002 19.529 1.00 82.38 84 GLN A O 1
ATOM 668 N N . GLU A 1 85 ? -15.284 4.416 17.401 1.00 85.69 85 GLU A N 1
ATOM 669 C CA . GLU A 1 85 ? -16.271 3.490 16.822 1.00 85.69 85 GLU A CA 1
ATOM 670 C C . GLU A 1 85 ? -16.136 2.060 17.372 1.00 85.69 85 GLU A C 1
ATOM 672 O O . GLU A 1 85 ? -17.130 1.393 17.662 1.00 85.69 85 GLU A O 1
ATOM 677 N N . ARG A 1 86 ? -14.902 1.571 17.562 1.00 82.69 86 ARG A N 1
ATOM 678 C 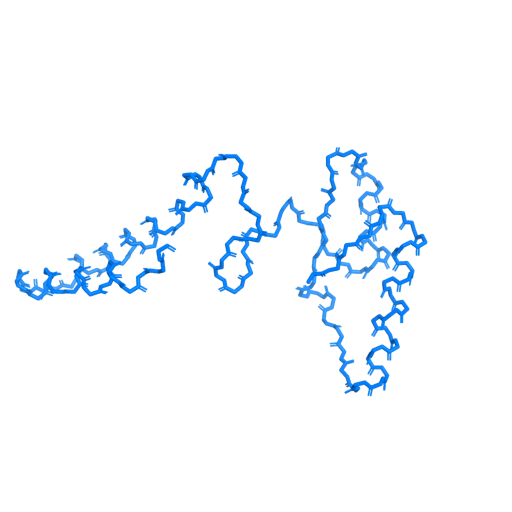CA . ARG A 1 86 ? -14.655 0.257 18.182 1.00 82.69 86 ARG A CA 1
ATOM 679 C C . ARG A 1 86 ? -15.088 0.211 19.642 1.00 82.69 86 ARG A C 1
ATOM 681 O O . ARG A 1 86 ? -15.549 -0.836 20.100 1.00 82.69 86 ARG A O 1
ATOM 688 N N . LEU A 1 87 ? -14.887 1.300 20.378 1.00 81.94 87 LEU A N 1
ATOM 689 C CA . LEU A 1 87 ? -15.324 1.406 21.763 1.00 81.94 87 LEU A CA 1
ATOM 690 C C . LEU A 1 87 ? -16.856 1.394 21.830 1.00 81.94 87 LEU A C 1
ATOM 692 O O . LEU A 1 87 ? -17.413 0.595 22.580 1.00 81.94 87 LEU A O 1
ATOM 696 N N . ASP A 1 88 ? -17.526 2.152 20.964 1.00 82.38 88 ASP A N 1
ATOM 697 C CA . ASP A 1 88 ? -18.988 2.193 20.873 1.00 82.38 88 ASP A CA 1
ATOM 698 C C . ASP A 1 88 ? -19.588 0.825 20.520 1.00 82.38 88 ASP A C 1
ATOM 700 O O . ASP A 1 88 ? -20.519 0.366 21.183 1.00 82.38 88 ASP A O 1
ATOM 704 N N . GLN A 1 89 ? -19.012 0.105 19.549 1.00 83.62 89 GLN A N 1
ATOM 705 C CA . GLN A 1 89 ? -19.447 -1.257 19.205 1.00 83.62 89 GLN A CA 1
ATOM 706 C C . GLN A 1 89 ? -19.319 -2.228 20.389 1.00 83.62 89 GLN A C 1
ATOM 708 O O . GLN A 1 89 ? -20.210 -3.054 20.631 1.00 83.62 89 GLN A O 1
ATOM 713 N N . LYS A 1 90 ? -18.224 -2.135 21.157 1.00 79.00 90 LYS A N 1
ATOM 714 C CA . LYS A 1 90 ? -18.046 -2.953 22.366 1.00 79.00 90 LYS A CA 1
ATOM 715 C C . LYS A 1 90 ? -19.080 -2.597 23.433 1.00 79.00 90 LYS A C 1
ATOM 717 O O . LYS A 1 90 ? -19.683 -3.506 24.000 1.00 79.00 90 LYS A O 1
ATOM 722 N N . LEU A 1 91 ? -19.331 -1.306 23.659 1.00 78.56 91 LEU A N 1
ATOM 723 C CA . LEU A 1 91 ? -20.333 -0.837 24.618 1.00 78.56 91 LEU A CA 1
ATOM 724 C C . LEU A 1 91 ? -21.743 -1.318 24.258 1.00 78.56 91 LEU A C 1
ATOM 726 O O . LEU A 1 91 ? -22.436 -1.851 25.124 1.00 78.56 91 LEU A O 1
ATOM 730 N N . GLN A 1 92 ? -22.152 -1.201 22.993 1.00 78.88 92 GLN A N 1
ATOM 731 C CA . GLN A 1 92 ? -23.455 -1.686 22.518 1.00 78.88 92 GLN A CA 1
ATOM 732 C C . GLN A 1 92 ? -23.608 -3.199 22.721 1.00 78.88 92 GLN A C 1
ATOM 734 O O . GLN A 1 92 ? -24.622 -3.665 23.242 1.00 78.88 92 GLN A O 1
ATOM 739 N N . THR A 1 93 ? -22.565 -3.972 22.403 1.00 76.00 93 THR A N 1
ATOM 740 C CA . THR A 1 93 ? -22.553 -5.428 22.628 1.00 76.00 93 THR A CA 1
ATOM 741 C C . THR A 1 93 ? -22.740 -5.784 24.109 1.00 76.00 93 THR A C 1
ATOM 743 O O . THR A 1 93 ? -23.348 -6.803 24.440 1.00 76.00 93 THR A O 1
ATOM 746 N N . TRP A 1 94 ? -22.234 -4.954 25.025 1.00 69.81 94 TRP A N 1
ATOM 747 C CA . TRP A 1 94 ? -22.366 -5.173 26.467 1.00 69.81 94 TRP A CA 1
ATOM 748 C C . TRP A 1 94 ? -23.668 -4.655 27.058 1.00 69.81 94 TRP A C 1
ATOM 750 O O . TRP A 1 94 ? -24.123 -5.204 28.056 1.00 69.81 94 TRP A O 1
ATOM 760 N N . GLN A 1 95 ? -24.291 -3.638 26.463 1.00 66.12 95 GLN A N 1
ATOM 761 C CA . GLN A 1 95 ? -25.636 -3.216 26.854 1.00 66.12 95 GLN A CA 1
ATOM 762 C C . GLN A 1 95 ? -26.655 -4.346 26.649 1.00 66.12 95 GLN A C 1
ATOM 764 O O . GLN A 1 95 ? -27.541 -4.504 27.484 1.00 66.12 95 GLN A O 1
ATOM 769 N N . GLY A 1 96 ? -26.469 -5.181 25.619 1.00 63.50 96 GLY A N 1
ATOM 770 C CA . GLY A 1 96 ? -27.285 -6.377 25.375 1.00 63.50 96 GLY A CA 1
ATOM 771 C C . GLY A 1 96 ? -27.034 -7.554 26.331 1.00 63.50 96 GLY A C 1
ATOM 772 O O . GLY A 1 96 ? -27.789 -8.522 26.308 1.00 63.50 96 GLY A O 1
ATOM 773 N N . ARG A 1 97 ? -25.998 -7.502 27.182 1.00 63.09 97 ARG A N 1
ATOM 774 C CA . ARG A 1 97 ? -25.736 -8.510 28.223 1.00 63.09 97 ARG A CA 1
ATOM 775 C C . ARG A 1 97 ? -26.133 -7.930 29.581 1.00 63.09 97 ARG A C 1
ATOM 777 O O . ARG A 1 97 ? -25.725 -6.824 29.930 1.00 63.09 97 ARG A O 1
ATOM 784 N N . LEU A 1 98 ? -26.925 -8.671 30.357 1.00 58.88 98 LEU A N 1
ATOM 785 C CA . LEU A 1 98 ? -27.370 -8.294 31.707 1.00 58.88 98 LEU A CA 1
ATOM 786 C C . LEU A 1 98 ? -26.186 -8.281 32.693 1.00 58.88 98 LEU A C 1
ATOM 788 O O . LEU A 1 98 ? -26.017 -9.180 33.509 1.00 58.88 98 LEU A O 1
ATOM 792 N N . LEU A 1 99 ? -25.323 -7.274 32.582 1.00 61.56 99 LEU A N 1
ATOM 793 C CA . LEU A 1 99 ? -24.219 -7.026 33.501 1.00 61.56 99 LEU A CA 1
ATOM 794 C C . LEU A 1 99 ? -24.697 -6.092 34.619 1.00 61.56 99 LEU A C 1
ATOM 796 O O . LEU A 1 99 ? -25.269 -5.032 34.349 1.00 61.56 99 LEU A O 1
ATOM 800 N N . ILE A 1 100 ? -24.429 -6.485 35.865 1.00 67.31 100 ILE A N 1
ATOM 801 C CA . ILE A 1 100 ? -24.640 -5.677 37.076 1.00 67.31 100 ILE A CA 1
ATOM 802 C C . ILE A 1 100 ? -23.816 -4.380 36.956 1.00 67.31 100 ILE A C 1
ATOM 804 O O . ILE A 1 100 ? -22.706 -4.410 36.423 1.00 67.31 100 ILE A O 1
ATOM 808 N N . GLY A 1 101 ? -24.336 -3.249 37.453 1.00 67.50 101 GLY A N 1
ATOM 809 C CA . GLY A 1 101 ? -23.737 -1.912 37.278 1.00 67.50 101 GLY A CA 1
ATOM 810 C C . GLY A 1 101 ? -22.232 -1.833 37.580 1.00 67.50 101 GLY A C 1
ATOM 811 O O . GLY A 1 101 ? -21.469 -1.357 36.746 1.00 67.50 101 GLY A O 1
ATOM 812 N N . ALA A 1 102 ? -21.778 -2.421 38.692 1.00 68.69 102 ALA A N 1
ATOM 813 C CA . ALA A 1 102 ? -20.356 -2.445 39.064 1.00 68.69 102 ALA A CA 1
ATOM 814 C C . ALA A 1 102 ? -19.473 -3.251 38.089 1.00 68.69 102 ALA A C 1
ATOM 816 O O . ALA A 1 102 ? -18.324 -2.896 37.833 1.00 68.69 102 ALA A O 1
ATOM 817 N N . GLY A 1 103 ? -20.016 -4.325 37.506 1.00 67.81 103 GLY A N 1
ATOM 818 C CA . GLY A 1 103 ? -19.320 -5.113 36.490 1.00 67.81 103 GLY A CA 1
ATOM 819 C C . GLY A 1 103 ? -19.146 -4.337 35.185 1.00 67.81 103 GLY A C 1
ATOM 820 O O . GLY A 1 103 ? -18.110 -4.473 34.540 1.00 67.81 103 GLY A O 1
ATOM 821 N N . LYS A 1 104 ? -20.116 -3.484 34.823 1.00 69.88 104 LYS A N 1
ATOM 822 C CA . LYS A 1 104 ? -20.022 -2.603 33.648 1.00 69.88 104 LYS A CA 1
ATOM 823 C C . LYS A 1 104 ? -18.922 -1.554 33.817 1.00 69.88 104 LYS A C 1
ATOM 825 O O . LYS A 1 104 ? -18.104 -1.416 32.912 1.00 69.88 104 LYS A O 1
ATOM 830 N N . ASP A 1 105 ? -18.843 -0.886 34.966 1.00 74.75 105 ASP A N 1
ATOM 831 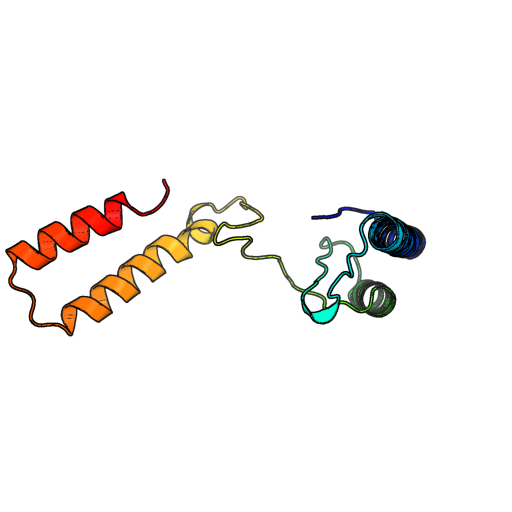C CA . ASP A 1 105 ? -17.837 0.162 35.210 1.00 74.75 105 ASP A CA 1
ATOM 832 C C . ASP A 1 105 ? -16.400 -0.365 35.130 1.00 74.75 105 ASP A C 1
ATOM 834 O O . ASP A 1 105 ? -15.534 0.244 34.493 1.00 74.75 105 ASP A O 1
ATOM 838 N N . ILE A 1 106 ? -16.147 -1.534 35.727 1.00 77.56 106 ILE A N 1
ATOM 839 C CA . ILE A 1 106 ? -14.832 -2.182 35.676 1.00 77.56 106 ILE A CA 1
ATOM 840 C C . ILE A 1 106 ? -14.487 -2.562 34.230 1.00 77.56 106 ILE A C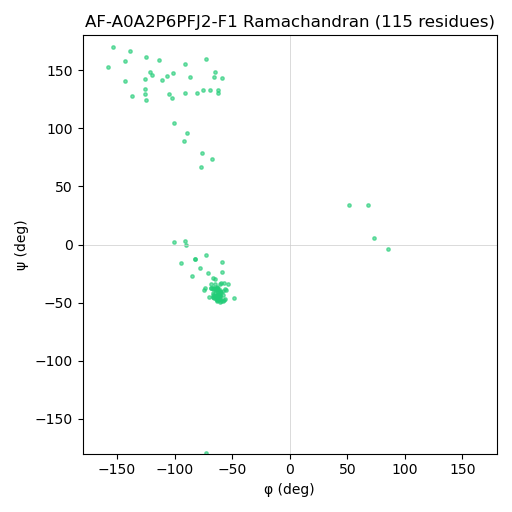 1
ATOM 842 O O . ILE A 1 106 ? -13.379 -2.284 33.772 1.00 77.56 106 ILE A O 1
ATOM 846 N N . LEU A 1 107 ? -15.434 -3.143 33.486 1.00 72.12 107 LEU A N 1
ATOM 847 C CA . LEU A 1 107 ? -15.213 -3.559 32.098 1.00 72.12 107 LEU A CA 1
ATOM 848 C C . LEU A 1 107 ? -14.886 -2.371 31.183 1.00 72.12 107 LEU A C 1
ATOM 850 O O . LEU A 1 107 ? -13.970 -2.452 30.364 1.00 72.12 107 LEU A O 1
ATOM 854 N N . ILE A 1 108 ? -15.612 -1.260 31.347 1.00 74.81 108 ILE A N 1
ATOM 855 C CA . ILE A 1 108 ? -15.393 -0.022 30.592 1.00 74.81 108 ILE A CA 1
ATOM 856 C C . ILE A 1 108 ? -14.000 0.527 30.888 1.00 74.81 108 ILE A C 1
ATOM 858 O O . ILE A 1 108 ? -13.255 0.828 29.955 1.00 74.81 108 ILE A O 1
ATOM 862 N N . ARG A 1 109 ? -13.617 0.607 32.169 1.00 76.19 109 ARG A N 1
ATOM 863 C CA . ARG A 1 109 ? -12.303 1.120 32.574 1.00 76.19 109 ARG A CA 1
ATOM 864 C C . ARG A 1 109 ? -11.165 0.262 32.019 1.00 76.19 109 ARG A C 1
ATOM 866 O O . ARG A 1 109 ? -10.236 0.810 31.434 1.00 76.19 109 ARG A O 1
ATOM 873 N N . VAL A 1 110 ? -11.267 -1.063 32.136 1.00 78.56 110 VAL A N 1
ATOM 874 C CA . VAL A 1 110 ? -10.250 -2.001 31.631 1.00 78.56 110 VAL A CA 1
ATOM 875 C C . VAL A 1 110 ? -10.104 -1.891 30.114 1.00 78.56 110 VAL A C 1
ATOM 877 O O . VAL A 1 110 ? -8.990 -1.833 29.599 1.00 78.56 110 VAL A O 1
ATOM 880 N N . VAL A 1 111 ? -11.213 -1.820 29.374 1.00 73.00 111 VAL A N 1
ATOM 881 C CA . VAL A 1 111 ? -11.144 -1.767 27.911 1.00 73.00 111 VAL A CA 1
ATOM 882 C C . VAL A 1 111 ? -10.685 -0.410 27.397 1.00 73.00 111 VAL A C 1
ATOM 884 O O . VAL A 1 111 ? -9.867 -0.387 26.479 1.00 73.00 111 VAL A O 1
ATOM 887 N N . ALA A 1 112 ? -11.125 0.696 28.000 1.00 70.94 112 ALA A N 1
ATOM 888 C CA . ALA A 1 112 ? -10.629 2.026 27.654 1.00 70.94 112 ALA A CA 1
ATOM 889 C C . ALA A 1 112 ? -9.114 2.145 27.892 1.00 70.94 112 ALA A C 1
ATOM 891 O O . ALA A 1 112 ? -8.409 2.677 27.043 1.00 70.94 112 ALA A O 1
ATOM 892 N N . GLN A 1 113 ? -8.602 1.582 28.995 1.00 75.81 113 GLN A N 1
ATOM 893 C CA . GLN A 1 113 ? -7.165 1.556 29.301 1.00 75.81 113 GLN A CA 1
ATOM 894 C C . GLN A 1 113 ? -6.357 0.609 28.399 1.00 75.81 113 GLN A C 1
ATOM 896 O O . GLN A 1 113 ? -5.158 0.802 28.236 1.00 75.81 113 GLN A O 1
ATOM 901 N N . SER A 1 114 ? -6.992 -0.415 27.819 1.00 70.44 114 SER A N 1
ATOM 902 C CA . SER A 1 114 ? -6.333 -1.371 26.914 1.00 70.44 114 SER A CA 1
ATOM 903 C C . SER A 1 114 ? -6.198 -0.881 25.468 1.00 70.44 114 SER A C 1
ATOM 905 O O . SER A 1 114 ? -5.511 -1.518 24.667 1.00 70.44 114 SER A O 1
ATOM 907 N N . LEU A 1 115 ? -6.886 0.206 25.101 1.00 66.81 115 LEU A N 1
ATOM 908 C CA . LEU A 1 115 ? -6.748 0.806 23.779 1.00 66.81 115 LEU A CA 1
ATOM 909 C C . LEU A 1 115 ? -5.419 1.576 23.721 1.00 66.81 115 LEU A C 1
ATOM 911 O O . LEU A 1 115 ? -5.113 2.312 24.656 1.00 66.81 115 LEU A O 1
ATOM 915 N N . PRO A 1 116 ? -4.620 1.405 22.654 1.00 57.34 116 PRO A N 1
ATOM 916 C CA . PRO A 1 116 ? -3.344 2.098 22.529 1.00 57.34 116 PRO A CA 1
ATOM 917 C C . PRO A 1 116 ? -3.559 3.618 22.471 1.00 57.34 116 PRO A C 1
ATOM 919 O O . PRO A 1 116 ? -4.443 4.084 21.746 1.00 57.34 116 PRO A O 1
ATOM 922 N N . THR A 1 117 ? -2.763 4.344 23.262 1.00 45.16 117 THR A N 1
ATOM 923 C CA . THR A 1 117 ? -2.724 5.812 23.372 1.00 45.16 117 THR A CA 1
ATOM 924 C C . THR A 1 117 ? -2.200 6.499 22.117 1.00 45.16 117 THR A C 1
ATOM 926 O O . THR A 1 117 ? -1.335 5.912 21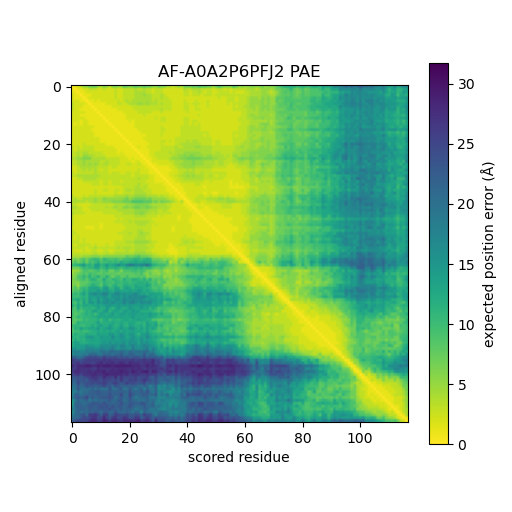.427 1.00 45.16 117 THR A O 1
#

Solvent-accessible surface area (backbone atoms only — not comparable to full-atom values): 7330 Å² total; per-residue (Å²): 140,88,85,75,66,101,47,69,69,47,52,50,48,53,52,49,52,54,50,52,49,21,70,76,69,74,48,77,86,60,39,88,83,37,69,46,65,77,63,95,87,58,54,69,69,58,49,52,52,52,26,59,74,69,54,32,48,80,40,93,60,69,65,59,55,98,85,38,64,67,64,82,58,96,54,54,67,73,62,50,43,65,58,56,54,53,51,52,54,52,51,56,62,47,70,76,42,97,64,57,70,72,60,46,56,53,51,51,53,54,51,63,69,68,49,86,129

Foldseek 3Di:
DDDDDLDPVRLVVVVVVQVVCCVVVVDHDDQAPDEDEDDPPADPVSVVVSCVSNVHYYDPAPQDDPRAGPDCDPPNCVSCVVVVVVLVVVLVVCVVPPDDPVRSVVVSVVVVVVDDD

Organism: Rosa chinensis (NCBI:txid74649)